Protein AF-A0A914YEC7-F1 (afdb_monomer_lite)

Sequence (116 aa):
MFFNIKWEELFPFAEGLSENDKKRLQAVWELFHSELIFLIKQLLVLRDVYKEPLKKCQVEGCLLTIEPELMFGNLEQLCRISRKFCQSFIQLVEDVQKSGGRYDTTEMVVELFERV

InterPro domains:
  IPR000219 Dbl homology domain [PS50010] (23-116)
  IPR035899 Dbl homology (DH) domain superfamily [G3DSA:1.20.900.10] (12-115)
  IPR035899 Dbl homology (DH) domain superfamily [SSF48065] (12-96)
  IPR040181 Pleckstrin homology domain-containing family G member 5/7 [PTHR13217] (6-113)

Foldseek 3Di:
DPLDDDPCNLCVPLVPDDPVLNVLVVVVVVVLNVLVCCLPVPLCCCVVVPLVVCVVVVVVVPPVVDDSCVVCPCSVVSNVVSVQLNVQLSVLSVVCVVVVVPDDSVVSVVSSVVSD

Organism: NCBI:txid310955

Structure (mmCIF, N/CA/C/O backbone):
data_AF-A0A914YEC7-F1
#
_entry.id   AF-A0A914YEC7-F1
#
loop_
_atom_site.group_PDB
_atom_site.id
_atom_site.type_symbol
_atom_site.label_atom_id
_atom_site.label_alt_id
_atom_site.label_comp_id
_atom_site.label_asym_id
_atom_site.label_entity_id
_atom_site.label_seq_id
_atom_site.pdbx_PDB_ins_code
_atom_site.Cartn_x
_atom_site.Cartn_y
_atom_site.Cartn_z
_atom_site.occupancy
_atom_site.B_iso_or_equiv
_atom_site.auth_seq_id
_atom_site.auth_comp_id
_atom_site.auth_asym_id
_atom_site.auth_atom_id
_atom_site.pdbx_PDB_model_num
ATOM 1 N N . MET A 1 1 ? 4.924 -10.514 5.232 1.00 45.31 1 MET A N 1
ATOM 2 C CA . MET A 1 1 ? 5.402 -9.422 6.109 1.00 45.31 1 MET A CA 1
ATOM 3 C C . MET A 1 1 ? 6.622 -8.805 5.429 1.00 45.31 1 MET A C 1
ATOM 5 O O . MET A 1 1 ? 7.710 -9.341 5.552 1.00 45.31 1 MET A O 1
ATOM 9 N N . PHE A 1 2 ? 6.419 -7.767 4.611 1.00 51.75 2 PHE A N 1
ATOM 10 C CA . PHE A 1 2 ? 7.412 -7.205 3.675 1.00 51.75 2 PHE A CA 1
ATOM 11 C C . PHE A 1 2 ? 8.346 -6.171 4.330 1.00 51.75 2 PHE A C 1
ATOM 13 O O . PHE A 1 2 ? 8.527 -5.073 3.821 1.00 51.75 2 PHE A O 1
ATOM 20 N N . PHE A 1 3 ? 8.887 -6.460 5.513 1.00 53.00 3 PHE A N 1
ATOM 21 C CA . PHE A 1 3 ? 9.559 -5.417 6.299 1.00 53.00 3 PHE A CA 1
ATOM 22 C C . PHE A 1 3 ? 10.959 -5.027 5.812 1.00 53.00 3 PHE A C 1
ATOM 24 O O . PHE A 1 3 ? 11.527 -4.079 6.346 1.00 53.00 3 PHE A O 1
ATOM 31 N N . ASN A 1 4 ? 11.530 -5.741 4.842 1.00 61.44 4 ASN A N 1
ATOM 32 C CA . ASN A 1 4 ? 12.896 -5.492 4.394 1.00 61.44 4 ASN A CA 1
ATOM 33 C C . ASN A 1 4 ? 13.104 -6.022 2.969 1.00 61.44 4 ASN A C 1
ATOM 35 O O . ASN A 1 4 ? 13.824 -6.990 2.768 1.00 61.44 4 ASN A O 1
ATOM 39 N N . ILE A 1 5 ? 12.392 -5.449 1.994 1.00 69.25 5 ILE A N 1
ATOM 40 C CA . ILE A 1 5 ? 12.649 -5.772 0.588 1.00 69.25 5 ILE A CA 1
ATOM 41 C C . ILE A 1 5 ? 13.896 -5.005 0.158 1.00 69.25 5 ILE A C 1
ATOM 43 O O . ILE A 1 5 ? 13.876 -3.770 0.117 1.00 69.25 5 ILE A O 1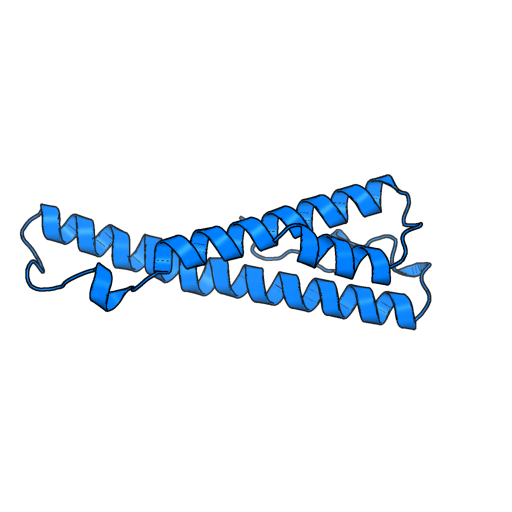
ATOM 47 N N . LYS A 1 6 ? 14.968 -5.735 -0.142 1.00 77.81 6 LYS A N 1
ATOM 48 C CA . LYS A 1 6 ? 16.231 -5.142 -0.576 1.00 77.81 6 LYS A CA 1
ATOM 49 C C . LYS A 1 6 ? 16.242 -4.901 -2.080 1.00 77.81 6 LYS A C 1
ATOM 51 O O . LYS A 1 6 ? 15.594 -5.614 -2.845 1.00 77.81 6 LYS A O 1
ATOM 56 N N . TRP A 1 7 ? 17.000 -3.893 -2.489 1.00 79.44 7 TRP A N 1
ATOM 57 C CA . TRP A 1 7 ? 17.207 -3.545 -3.892 1.00 79.44 7 TRP A CA 1
ATOM 58 C C . TRP A 1 7 ? 17.715 -4.743 -4.707 1.00 79.44 7 TRP A C 1
ATOM 60 O O . TRP A 1 7 ? 17.169 -5.063 -5.764 1.00 79.44 7 TRP A O 1
ATOM 70 N N . GLU A 1 8 ? 18.705 -5.453 -4.168 1.00 78.00 8 GLU A N 1
ATOM 71 C CA . GLU A 1 8 ? 19.386 -6.569 -4.829 1.00 78.00 8 GLU A CA 1
ATOM 72 C C . GLU A 1 8 ? 18.465 -7.780 -5.033 1.00 78.00 8 GLU A C 1
ATOM 74 O O . GLU A 1 8 ? 18.650 -8.555 -5.968 1.00 78.00 8 GLU A O 1
ATOM 79 N N . GLU A 1 9 ? 17.455 -7.934 -4.175 1.00 78.88 9 GLU A N 1
ATOM 80 C CA . GLU A 1 9 ? 16.467 -9.012 -4.272 1.00 78.88 9 GLU A CA 1
ATOM 81 C C . GLU A 1 9 ? 15.438 -8.740 -5.378 1.00 78.88 9 GLU A C 1
ATOM 83 O O . GLU A 1 9 ? 14.974 -9.671 -6.036 1.00 78.88 9 GLU A O 1
ATOM 88 N N . LEU A 1 10 ? 15.086 -7.470 -5.607 1.00 77.19 10 LEU A N 1
ATOM 89 C CA . LEU A 1 10 ? 14.107 -7.086 -6.628 1.00 77.19 10 LEU A CA 1
ATOM 90 C C . LEU A 1 10 ? 14.724 -6.940 -8.018 1.00 77.19 10 LEU A C 1
ATOM 92 O O . LEU A 1 10 ? 14.097 -7.318 -9.011 1.00 77.19 10 LEU A O 1
ATOM 96 N N . PHE A 1 11 ? 15.946 -6.416 -8.096 1.00 78.81 11 PHE A N 1
ATOM 97 C CA . PHE A 1 11 ? 16.591 -6.073 -9.362 1.00 78.81 11 PHE A CA 1
ATOM 98 C C . PHE A 1 11 ? 17.965 -6.745 -9.521 1.00 78.81 11 PHE A C 1
ATOM 100 O O . PHE A 1 11 ? 18.960 -6.056 -9.753 1.00 78.81 11 PHE A O 1
ATOM 107 N N . PRO A 1 12 ? 18.055 -8.091 -9.481 1.00 77.12 12 PRO A N 1
ATOM 108 C CA . PRO A 1 12 ? 19.329 -8.795 -9.675 1.00 77.12 12 PRO A CA 1
ATOM 109 C C . PRO A 1 12 ? 19.930 -8.563 -11.074 1.00 77.12 12 PRO A C 1
ATOM 111 O O . PRO A 1 12 ? 21.120 -8.756 -11.287 1.00 77.12 12 PRO A O 1
ATOM 114 N N . PHE A 1 13 ? 19.116 -8.119 -12.036 1.00 73.94 13 PHE A N 1
ATOM 115 C CA . PHE A 1 13 ? 19.523 -7.795 -13.405 1.00 73.94 13 PHE A CA 1
ATOM 116 C C . PHE A 1 13 ? 20.060 -6.361 -13.573 1.00 73.94 13 PHE A C 1
ATOM 118 O O . PHE A 1 13 ? 20.498 -6.000 -14.667 1.00 73.94 13 PHE A O 1
ATOM 125 N N . ALA A 1 14 ? 20.042 -5.532 -12.521 1.00 75.31 14 ALA A N 1
ATOM 126 C CA . ALA A 1 14 ? 20.411 -4.120 -12.620 1.00 75.31 14 ALA A CA 1
ATOM 127 C C . ALA A 1 14 ? 21.889 -3.884 -12.983 1.00 75.31 14 ALA A C 1
ATOM 129 O O . ALA A 1 14 ? 22.216 -2.815 -13.496 1.00 75.31 14 ALA A O 1
ATOM 130 N N . GLU A 1 15 ? 22.784 -4.856 -12.767 1.00 73.81 15 GLU A N 1
ATOM 131 C CA . GLU A 1 15 ? 24.214 -4.721 -13.093 1.00 73.81 15 GLU A CA 1
ATOM 132 C C . GLU A 1 15 ? 24.474 -4.482 -14.590 1.00 73.81 15 GLU A C 1
ATOM 134 O O . GLU A 1 15 ? 25.416 -3.768 -14.935 1.00 73.81 15 GLU A O 1
ATOM 139 N N . GLY A 1 16 ? 23.615 -5.010 -15.471 1.00 75.44 16 GLY A N 1
ATOM 140 C CA . GLY A 1 16 ? 23.742 -4.880 -16.928 1.00 75.44 16 GLY A CA 1
ATOM 141 C C . GLY A 1 16 ? 23.160 -3.594 -17.529 1.00 75.44 16 GLY A C 1
ATOM 142 O O . GLY A 1 16 ? 23.239 -3.407 -18.742 1.00 75.44 16 GLY A O 1
ATOM 143 N N . LEU A 1 17 ? 22.553 -2.724 -16.715 1.00 79.44 17 LEU A N 1
ATOM 144 C CA . LEU A 1 17 ? 21.865 -1.517 -17.180 1.00 79.44 17 LEU A CA 1
ATOM 145 C C . LEU A 1 17 ? 22.794 -0.301 -17.279 1.00 79.44 17 LEU A C 1
ATOM 147 O O . LEU A 1 17 ? 23.828 -0.218 -16.611 1.00 79.44 17 LEU A O 1
ATOM 151 N N . SER A 1 18 ? 22.387 0.684 -18.085 1.00 85.38 18 SER A N 1
ATOM 152 C CA . SER A 1 18 ? 23.057 1.985 -18.116 1.00 85.38 18 SER A CA 1
ATOM 153 C C . SER A 1 18 ? 22.908 2.708 -16.771 1.00 85.38 18 SER A C 1
ATOM 155 O O . SER A 1 18 ? 21.934 2.511 -16.045 1.00 85.38 18 SER A O 1
ATOM 157 N N . GLU A 1 19 ? 23.840 3.603 -16.439 1.00 85.44 19 GLU A N 1
ATOM 158 C CA . GLU A 1 19 ? 23.773 4.380 -15.190 1.00 85.44 19 GLU A CA 1
ATOM 159 C C . GLU A 1 19 ? 22.500 5.235 -15.076 1.00 85.44 19 GLU A C 1
ATOM 161 O O . GLU A 1 19 ? 21.990 5.456 -13.977 1.00 85.44 19 GLU A O 1
ATOM 166 N N . ASN A 1 20 ? 21.949 5.696 -16.201 1.00 85.06 20 ASN A N 1
ATOM 167 C CA . ASN A 1 20 ? 20.693 6.445 -16.202 1.00 85.06 20 ASN A CA 1
ATOM 168 C C . ASN A 1 20 ? 19.492 5.542 -15.896 1.00 85.06 20 ASN A C 1
ATOM 170 O O . ASN A 1 20 ? 18.614 5.941 -15.132 1.00 85.06 20 ASN A O 1
ATOM 174 N N . ASP A 1 21 ? 19.472 4.323 -16.434 1.00 81.56 21 ASP A N 1
ATOM 175 C CA . ASP A 1 21 ? 18.400 3.355 -16.176 1.00 81.56 21 ASP A CA 1
ATOM 176 C C . ASP A 1 21 ? 18.449 2.835 -14.738 1.00 81.56 21 ASP A C 1
ATOM 178 O O . ASP A 1 21 ? 17.409 2.741 -14.084 1.00 81.56 21 ASP A O 1
ATOM 182 N N . LYS A 1 22 ? 19.653 2.615 -14.191 1.00 82.75 22 LYS A N 1
ATOM 183 C CA . LYS A 1 22 ? 19.836 2.307 -12.764 1.00 82.75 22 LYS A CA 1
ATOM 184 C C . LYS A 1 22 ? 19.264 3.408 -11.875 1.00 82.75 22 LYS A C 1
ATOM 186 O O . LYS A 1 22 ? 18.501 3.109 -10.965 1.00 82.75 22 LYS A O 1
ATOM 191 N N . LYS A 1 23 ? 19.572 4.681 -12.157 1.00 85.69 23 LYS A N 1
ATOM 192 C CA . LYS A 1 23 ? 19.033 5.823 -11.392 1.00 85.69 23 LYS A CA 1
ATOM 193 C C . LYS A 1 23 ? 17.508 5.908 -11.454 1.00 85.69 23 LYS A C 1
ATOM 195 O O . LYS A 1 23 ? 16.881 6.214 -10.444 1.00 85.69 23 LYS A O 1
ATOM 200 N N . ARG A 1 24 ? 16.906 5.635 -12.616 1.00 83.50 24 ARG A N 1
ATOM 201 C CA . ARG A 1 24 ? 15.442 5.613 -12.770 1.00 83.50 24 ARG A CA 1
ATOM 202 C C . ARG A 1 24 ? 14.810 4.493 -11.952 1.00 83.50 24 ARG A C 1
ATOM 204 O O . ARG A 1 24 ? 13.890 4.759 -11.185 1.00 83.50 24 ARG A O 1
ATOM 211 N N . LEU A 1 25 ? 15.336 3.272 -12.058 1.00 83.31 25 LEU A N 1
ATOM 212 C CA . LEU A 1 25 ? 14.864 2.144 -11.252 1.00 83.31 25 LEU A CA 1
ATOM 213 C C . LEU A 1 25 ? 15.045 2.401 -9.755 1.00 83.31 25 LEU A C 1
ATOM 215 O O . LEU A 1 25 ? 14.145 2.092 -8.980 1.00 83.31 25 LEU A O 1
ATOM 219 N N . GLN A 1 26 ? 16.159 3.018 -9.354 1.00 85.25 26 GLN A N 1
ATOM 220 C CA . GLN A 1 26 ? 16.425 3.389 -7.966 1.00 85.25 26 GLN A CA 1
ATOM 221 C C . GLN A 1 26 ? 15.350 4.341 -7.436 1.00 85.25 26 GLN A C 1
ATOM 223 O O . GLN A 1 26 ? 14.777 4.079 -6.386 1.00 85.25 26 GLN A O 1
ATOM 228 N N . ALA A 1 27 ? 15.005 5.392 -8.186 1.00 86.06 27 ALA A N 1
ATOM 229 C CA . ALA A 1 27 ? 13.945 6.321 -7.792 1.00 86.06 27 ALA A CA 1
ATOM 230 C C . ALA A 1 27 ? 12.574 5.627 -7.661 1.00 86.06 27 ALA A C 1
ATOM 232 O O . ALA A 1 27 ? 11.816 5.893 -6.729 1.00 86.06 27 ALA A O 1
ATOM 233 N N . VAL A 1 28 ? 12.268 4.702 -8.576 1.00 84.75 28 VAL A N 1
ATOM 234 C CA . VAL A 1 28 ? 11.036 3.895 -8.558 1.00 84.75 28 VAL A CA 1
ATOM 235 C C . VAL A 1 28 ? 10.996 2.967 -7.341 1.00 84.75 28 VAL A C 1
ATOM 237 O O . VAL A 1 28 ? 9.971 2.870 -6.663 1.00 84.75 28 VAL A O 1
ATOM 240 N N . TRP A 1 29 ? 12.120 2.331 -7.016 1.00 86.44 29 TRP A N 1
ATOM 241 C CA . TRP A 1 29 ? 12.260 1.514 -5.815 1.00 86.44 29 TRP A CA 1
ATOM 242 C C . TRP A 1 29 ? 12.137 2.338 -4.533 1.00 86.44 29 TRP A C 1
ATOM 244 O O . TRP A 1 29 ? 11.422 1.923 -3.625 1.00 86.44 29 TRP A O 1
ATOM 254 N N . GLU A 1 30 ? 12.774 3.508 -4.456 1.00 89.06 30 GLU A N 1
ATOM 255 C CA . GLU A 1 30 ? 12.690 4.405 -3.296 1.00 89.06 30 GLU A CA 1
ATOM 256 C C . GLU A 1 30 ? 11.252 4.870 -3.051 1.00 89.06 30 GLU A C 1
ATOM 258 O O . GLU A 1 30 ? 10.782 4.845 -1.909 1.00 89.06 30 GLU A O 1
ATOM 263 N N . LEU A 1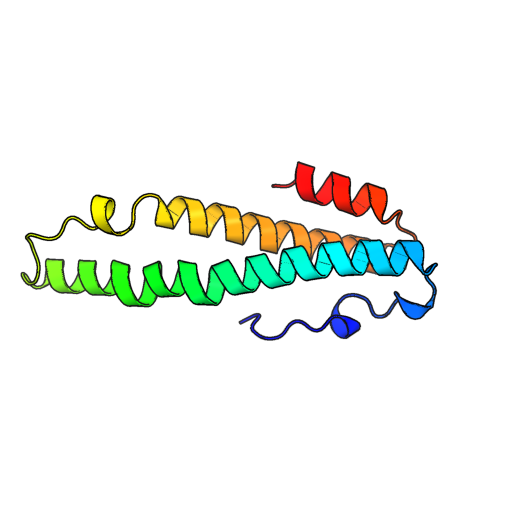 31 ? 10.520 5.209 -4.119 1.00 88.94 31 LEU A N 1
ATOM 264 C CA . LEU A 1 31 ? 9.096 5.532 -4.045 1.00 88.94 31 LEU A CA 1
ATOM 265 C C . LEU A 1 31 ? 8.303 4.372 -3.432 1.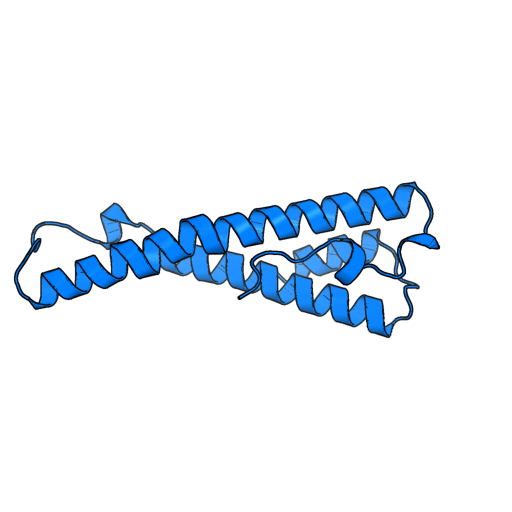00 88.94 31 LEU A C 1
ATOM 267 O O . LEU A 1 31 ? 7.609 4.560 -2.433 1.00 88.94 31 LEU A O 1
ATOM 271 N N . PHE A 1 32 ? 8.452 3.160 -3.969 1.00 89.00 32 PHE A N 1
ATOM 272 C CA . PHE A 1 32 ? 7.783 1.977 -3.427 1.00 89.00 32 PHE A CA 1
ATOM 273 C C . PHE A 1 32 ? 8.164 1.683 -1.982 1.00 89.00 32 PHE A C 1
ATOM 275 O O . PHE A 1 32 ? 7.294 1.402 -1.159 1.00 89.00 32 PHE A O 1
ATOM 282 N N . HIS A 1 33 ? 9.449 1.767 -1.657 1.00 88.94 33 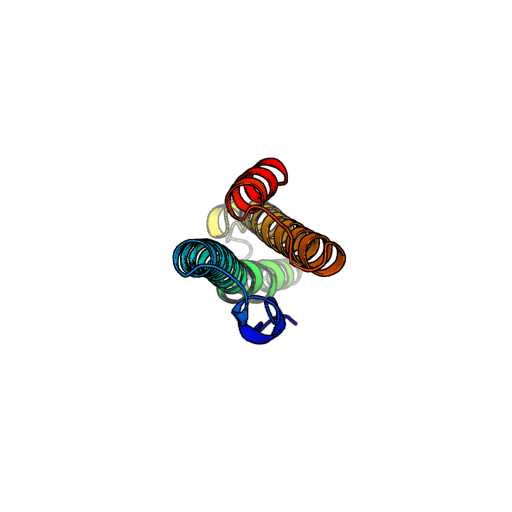HIS A N 1
ATOM 283 C CA . HIS A 1 33 ? 9.938 1.499 -0.317 1.00 88.94 33 HIS A CA 1
ATOM 284 C C . HIS A 1 33 ? 9.348 2.490 0.693 1.00 88.94 33 HIS A C 1
ATOM 286 O O . HIS A 1 33 ? 8.885 2.083 1.761 1.00 88.94 33 HIS A O 1
ATOM 292 N N . SER A 1 34 ? 9.299 3.777 0.337 1.00 91.94 34 SER A N 1
ATOM 293 C CA . SER A 1 34 ? 8.682 4.806 1.177 1.00 91.94 34 SER A CA 1
ATOM 294 C C . SER A 1 34 ? 7.179 4.574 1.371 1.00 91.94 34 SER A C 1
ATOM 296 O O . SER A 1 34 ? 6.705 4.620 2.509 1.00 91.94 34 SER A O 1
ATOM 298 N N . GLU A 1 35 ? 6.448 4.218 0.311 1.00 92.31 35 GLU A N 1
ATOM 299 C CA . GLU A 1 35 ? 5.010 3.934 0.377 1.00 92.31 35 GLU A CA 1
ATOM 300 C C . GLU A 1 35 ? 4.715 2.674 1.204 1.00 92.31 35 GLU A C 1
ATOM 302 O O . GLU A 1 35 ? 3.788 2.639 2.017 1.00 92.31 35 GLU A O 1
ATOM 307 N N . LEU A 1 36 ? 5.550 1.643 1.069 1.00 91.25 36 LEU A N 1
ATOM 308 C CA . LEU A 1 36 ? 5.449 0.413 1.846 1.00 91.25 36 LEU A CA 1
ATOM 309 C C . LEU A 1 36 ? 5.705 0.667 3.337 1.00 91.25 36 LEU A C 1
ATOM 311 O O . LEU A 1 36 ? 4.977 0.148 4.191 1.00 91.25 36 LEU A O 1
ATOM 315 N N . ILE A 1 37 ? 6.713 1.483 3.666 1.00 91.81 37 ILE A N 1
ATOM 316 C CA . ILE A 1 37 ? 6.972 1.918 5.044 1.00 91.81 37 ILE A CA 1
ATOM 317 C C . ILE A 1 37 ? 5.781 2.711 5.574 1.00 91.81 37 ILE A C 1
ATOM 319 O O . ILE A 1 37 ? 5.321 2.420 6.679 1.00 91.81 37 ILE A O 1
ATOM 323 N N . PHE A 1 38 ? 5.262 3.671 4.810 1.00 93.94 38 PHE A N 1
ATOM 324 C CA . PHE A 1 38 ? 4.107 4.475 5.205 1.00 93.94 38 PHE A CA 1
ATOM 325 C C . PHE A 1 38 ? 2.885 3.596 5.500 1.00 93.94 38 PHE A C 1
ATOM 327 O O . PHE A 1 38 ? 2.301 3.680 6.586 1.00 93.94 38 PHE A O 1
ATOM 334 N N . LEU A 1 39 ? 2.567 2.664 4.599 1.00 94.00 39 LEU A N 1
ATOM 335 C CA . LEU A 1 39 ? 1.488 1.702 4.785 1.00 94.00 39 LEU A CA 1
ATOM 336 C C . LEU A 1 39 ? 1.684 0.883 6.065 1.00 94.00 39 LEU A C 1
ATOM 338 O O . LEU A 1 39 ? 0.794 0.843 6.912 1.00 94.00 39 LEU A O 1
ATOM 342 N N . ILE A 1 40 ? 2.832 0.223 6.225 1.00 92.00 40 ILE A N 1
ATOM 343 C CA . ILE A 1 40 ? 3.009 -0.752 7.306 1.00 92.00 40 ILE A CA 1
ATOM 344 C C . ILE A 1 40 ? 3.248 -0.072 8.660 1.00 92.00 40 ILE A C 1
ATOM 346 O O . ILE A 1 40 ? 2.680 -0.499 9.665 1.00 92.00 40 ILE A O 1
ATOM 350 N N . LYS A 1 41 ? 4.108 0.950 8.718 1.00 92.94 41 LYS A N 1
ATOM 351 C CA . LYS A 1 41 ? 4.515 1.594 9.978 1.00 92.94 41 LYS A CA 1
ATOM 352 C C . LYS A 1 41 ? 3.534 2.656 10.454 1.00 92.94 41 LYS A C 1
ATOM 354 O O . LYS A 1 41 ? 3.511 2.914 11.653 1.00 92.94 41 LYS A O 1
ATOM 359 N N . GLN A 1 42 ? 2.763 3.270 9.558 1.00 94.25 42 GLN A N 1
ATOM 360 C CA . GLN A 1 42 ? 1.819 4.321 9.939 1.00 94.25 42 GLN A CA 1
ATOM 361 C C . GLN A 1 42 ? 0.374 3.875 9.753 1.00 94.25 42 GLN A C 1
ATOM 363 O O . GLN A 1 42 ? -0.343 3.744 10.742 1.00 94.25 42 GLN A O 1
ATOM 368 N N . LEU A 1 43 ? -0.059 3.585 8.524 1.00 96.50 43 LEU A N 1
ATOM 369 C CA . LEU A 1 43 ? -1.481 3.349 8.254 1.00 96.50 43 LEU A CA 1
ATOM 370 C C . LEU A 1 43 ? -2.022 2.091 8.949 1.00 96.50 43 LEU A C 1
ATOM 372 O O . LEU A 1 43 ? -3.049 2.149 9.624 1.00 96.50 43 LEU A O 1
ATOM 376 N N . LEU A 1 44 ? -1.322 0.960 8.832 1.00 95.50 44 LEU A N 1
ATOM 377 C CA . LEU A 1 44 ? -1.744 -0.285 9.481 1.00 95.50 44 LEU A CA 1
ATOM 378 C C . LEU A 1 44 ? -1.627 -0.204 11.001 1.00 95.50 44 LEU A C 1
ATOM 380 O O . LEU A 1 44 ? -2.461 -0.766 11.695 1.00 95.50 44 LEU A O 1
ATOM 384 N N . VAL A 1 45 ? -0.660 0.547 11.530 1.00 96.44 45 VAL A N 1
ATOM 385 C CA . VAL A 1 45 ? -0.571 0.794 12.974 1.00 96.44 45 VAL A CA 1
ATOM 386 C C . VAL A 1 45 ? -1.777 1.607 13.449 1.00 96.44 45 VAL A C 1
ATOM 388 O O . VAL A 1 45 ? -2.457 1.197 14.386 1.00 96.44 45 VAL A O 1
ATOM 391 N N . LEU A 1 46 ? -2.112 2.709 12.772 1.00 97.06 46 LEU A N 1
ATOM 392 C CA . LEU A 1 46 ? -3.313 3.496 13.073 1.00 97.06 46 LEU A CA 1
ATOM 393 C C . LEU A 1 46 ? -4.589 2.651 12.995 1.00 97.06 46 LEU A C 1
ATOM 395 O O . LEU A 1 46 ? -5.478 2.802 13.831 1.00 97.06 46 LEU A O 1
ATOM 399 N N . ARG A 1 47 ? -4.678 1.739 12.025 1.00 96.44 47 ARG A N 1
ATOM 400 C CA . ARG A 1 47 ? -5.859 0.894 11.832 1.00 96.44 47 ARG A CA 1
ATOM 401 C C . ARG A 1 47 ? -5.944 -0.221 12.877 1.00 96.44 47 ARG A C 1
ATOM 403 O O . ARG A 1 47 ? -6.929 -0.286 13.602 1.00 96.44 47 ARG A O 1
ATOM 410 N N . ASP A 1 48 ? -4.917 -1.058 12.966 1.00 96.12 48 ASP A N 1
ATOM 411 C CA . ASP A 1 48 ? -4.942 -2.335 13.695 1.00 96.12 48 ASP A CA 1
ATOM 412 C C . ASP A 1 48 ? -4.580 -2.188 15.176 1.00 96.12 48 ASP A C 1
ATOM 414 O O . ASP A 1 48 ? -5.008 -2.986 16.004 1.00 96.12 48 ASP A O 1
ATOM 418 N N . VAL A 1 49 ? -3.776 -1.179 15.527 1.00 96.94 49 VAL A N 1
ATOM 419 C CA . VAL A 1 49 ? -3.301 -0.974 16.908 1.00 96.94 49 VAL A CA 1
ATOM 420 C C . VAL A 1 49 ? -4.120 0.090 17.634 1.00 96.94 49 VAL A C 1
ATOM 422 O O . VAL A 1 49 ? -4.250 0.029 18.853 1.00 96.94 49 VAL A O 1
ATOM 425 N N . TYR A 1 50 ? -4.714 1.040 16.906 1.00 96.06 50 TYR A N 1
ATOM 426 C CA . TYR A 1 50 ? -5.497 2.119 17.510 1.00 96.06 50 TYR A CA 1
ATOM 427 C C . TYR A 1 50 ? -6.988 2.041 17.166 1.00 96.06 50 TYR A C 1
ATOM 429 O O . TYR A 1 50 ? -7.804 1.874 18.072 1.00 96.06 50 TYR A O 1
ATOM 437 N N . LYS A 1 51 ? -7.374 2.131 15.885 1.00 95.88 51 LYS A N 1
ATOM 438 C CA . LYS A 1 51 ? -8.790 2.220 15.480 1.00 95.88 51 LYS A CA 1
ATOM 439 C C . LYS A 1 51 ? -9.585 0.959 15.824 1.00 95.88 51 LYS A C 1
ATOM 441 O O . LYS A 1 51 ? -10.674 1.063 16.386 1.00 95.88 51 LYS A O 1
ATOM 446 N N . GLU A 1 52 ? -9.075 -0.220 15.482 1.00 96.19 52 GLU A N 1
ATOM 447 C CA . GLU A 1 52 ? -9.750 -1.494 15.760 1.00 96.19 52 GLU A CA 1
ATOM 448 C C . GLU A 1 52 ? -9.861 -1.779 17.270 1.00 96.19 52 GLU A C 1
ATOM 450 O O . GLU A 1 52 ? -10.974 -2.054 17.733 1.00 96.19 52 GLU A O 1
ATOM 455 N N . PRO A 1 53 ? -8.793 -1.630 18.079 1.00 96.44 53 PRO A N 1
ATOM 456 C CA . PRO A 1 53 ? -8.899 -1.754 19.531 1.00 96.44 53 PRO A CA 1
ATOM 457 C C . PRO A 1 53 ? -9.823 -0.714 20.167 1.00 96.44 53 PRO A C 1
ATOM 459 O O . PRO A 1 53 ? -10.604 -1.077 21.043 1.00 96.44 53 PRO A O 1
ATOM 462 N N . LEU A 1 54 ? -9.817 0.541 19.697 1.00 96.38 54 LEU A N 1
ATOM 463 C CA . LEU A 1 54 ? -10.766 1.559 20.161 1.00 96.38 54 LEU A CA 1
ATOM 464 C C . LEU A 1 54 ? -12.212 1.104 19.938 1.00 96.38 54 LEU A C 1
ATOM 466 O O . LEU A 1 54 ? -13.008 1.132 20.874 1.00 96.38 54 LEU A O 1
ATOM 470 N N . LYS A 1 55 ? -12.542 0.635 18.727 1.00 94.62 55 LYS A N 1
ATOM 471 C CA . LYS A 1 55 ? -13.880 0.103 18.421 1.00 94.62 55 LYS A CA 1
ATOM 472 C C . LYS A 1 55 ? -14.245 -1.061 19.344 1.00 94.62 55 LYS A C 1
ATOM 474 O O . LYS A 1 55 ? -15.382 -1.144 19.800 1.00 94.62 55 LYS A O 1
ATOM 479 N N . LYS A 1 56 ? -13.291 -1.941 19.661 1.00 95.69 56 LYS A N 1
ATOM 480 C CA . LYS A 1 56 ? -13.513 -3.048 20.602 1.00 95.69 56 LYS A CA 1
ATOM 481 C C . LYS A 1 56 ? -13.817 -2.546 22.019 1.00 95.69 56 LYS A C 1
ATOM 483 O O . LYS A 1 56 ? -14.784 -3.004 22.618 1.00 95.69 56 LYS A O 1
ATOM 488 N N . CYS A 1 57 ? -13.067 -1.564 22.518 1.00 95.94 57 CYS A N 1
ATOM 489 C CA . CYS A 1 57 ? -13.357 -0.922 23.803 1.00 95.94 57 CYS A CA 1
ATOM 490 C C . CYS A 1 57 ? -14.749 -0.268 23.823 1.00 95.94 57 CYS A C 1
ATOM 492 O O . CYS A 1 57 ? -15.430 -0.319 24.844 1.00 95.94 57 CYS A O 1
ATOM 494 N N . GLN A 1 58 ? -15.199 0.295 22.696 1.00 96.31 58 GLN A N 1
ATOM 495 C CA . GLN A 1 58 ? -16.545 0.864 22.567 1.00 96.31 58 GLN A CA 1
ATOM 496 C C . GLN A 1 58 ? -17.650 -0.189 22.643 1.00 96.31 58 GLN A C 1
ATOM 498 O O . GLN A 1 58 ? -18.671 0.052 23.284 1.00 96.31 58 GLN A O 1
ATOM 503 N N . VAL A 1 59 ? -17.436 -1.380 22.078 1.00 95.62 59 VAL A N 1
ATOM 504 C CA . VAL A 1 59 ? -18.364 -2.516 22.245 1.00 95.62 59 VAL A CA 1
ATOM 505 C C . VAL A 1 59 ? -18.476 -2.935 23.717 1.00 95.62 59 VAL A C 1
ATOM 507 O O . VAL A 1 59 ? -19.551 -3.318 24.167 1.00 95.62 59 VAL A O 1
ATOM 510 N N . GLU A 1 60 ? -17.394 -2.805 24.486 1.00 96.25 60 GLU A N 1
ATOM 511 C CA . GLU A 1 60 ? -17.359 -3.072 25.933 1.00 96.25 60 GLU A CA 1
ATOM 512 C C . GLU A 1 60 ? -17.907 -1.902 26.785 1.00 96.25 60 GLU A C 1
ATOM 514 O O . GLU A 1 60 ? -17.903 -1.972 28.013 1.00 96.25 60 GLU A O 1
ATOM 519 N N . GLY A 1 61 ? -18.395 -0.824 26.159 1.00 95.31 61 GLY A N 1
ATOM 520 C CA . GLY A 1 61 ? -18.979 0.336 26.842 1.00 95.31 61 GLY A CA 1
ATOM 521 C C . GLY A 1 61 ? -17.974 1.406 27.284 1.00 95.31 61 GLY A C 1
ATOM 522 O O . GLY A 1 61 ? -18.355 2.361 27.961 1.00 95.31 61 GLY A O 1
ATOM 523 N N . CYS A 1 62 ? -16.701 1.290 26.901 1.00 95.62 62 CYS A N 1
ATOM 524 C CA . CYS A 1 62 ? -15.664 2.284 27.188 1.00 95.62 62 CYS A CA 1
ATOM 525 C C . CYS A 1 62 ? -15.533 3.307 26.044 1.00 95.62 62 CYS A C 1
ATOM 527 O O . CYS A 1 62 ? -15.760 2.983 24.886 1.00 95.62 62 CYS A O 1
ATOM 529 N N . LEU A 1 63 ? -15.088 4.538 26.333 1.00 91.69 63 LEU A N 1
ATOM 530 C CA . LEU A 1 63 ? -14.694 5.529 25.307 1.00 91.69 63 LEU A CA 1
ATOM 531 C C . LEU A 1 63 ? -15.791 5.861 24.260 1.00 91.69 63 LEU A C 1
ATOM 533 O O . LEU A 1 63 ? -15.495 6.197 23.112 1.00 91.69 63 LEU A O 1
ATOM 537 N N . LEU A 1 64 ? -17.068 5.788 24.652 1.00 93.69 64 LEU A N 1
ATOM 538 C CA . LEU A 1 64 ? -18.231 5.987 23.769 1.00 93.69 64 LEU A CA 1
ATOM 539 C C . LEU A 1 64 ? -18.360 7.408 23.196 1.00 93.69 64 LEU A C 1
ATOM 541 O O . LEU A 1 64 ? -19.054 7.610 22.209 1.00 93.69 64 LEU A O 1
ATOM 545 N N . THR A 1 65 ? -17.703 8.393 23.807 1.00 94.75 65 THR A N 1
ATOM 546 C CA . THR A 1 65 ? -17.728 9.794 23.361 1.00 94.75 65 THR A CA 1
ATOM 547 C C . THR A 1 65 ? -16.779 10.080 22.200 1.00 94.75 65 THR A C 1
ATOM 549 O O . THR A 1 65 ? -16.803 11.179 21.654 1.00 94.75 65 THR A O 1
ATOM 552 N N . ILE A 1 66 ? -15.908 9.132 21.846 1.00 94.56 66 ILE A N 1
ATOM 553 C CA . ILE A 1 66 ? -14.924 9.306 20.779 1.00 94.56 66 ILE A CA 1
ATOM 554 C C . ILE A 1 66 ? -15.537 8.850 19.458 1.00 94.56 66 ILE A C 1
ATOM 556 O O . ILE A 1 66 ? -15.929 7.695 19.328 1.00 94.56 66 ILE A O 1
ATOM 560 N N . GLU A 1 67 ? -15.543 9.718 18.450 1.00 94.06 67 GLU A N 1
ATOM 561 C CA . GLU A 1 67 ? -15.962 9.373 17.089 1.00 94.06 67 GLU A CA 1
ATOM 562 C C . GLU A 1 67 ? -14.757 8.874 16.264 1.00 94.06 67 GLU A C 1
ATOM 564 O O . GLU A 1 67 ? -13.887 9.676 15.898 1.00 94.06 67 GLU A O 1
ATOM 569 N N . PRO A 1 68 ? -14.655 7.567 15.934 1.00 91.50 68 PRO A N 1
ATOM 570 C CA . PRO A 1 68 ? -13.487 7.032 15.229 1.00 91.50 68 PRO A CA 1
ATOM 571 C C . PRO A 1 68 ? -13.329 7.599 13.812 1.00 91.50 68 PRO A C 1
ATOM 573 O O . PRO A 1 68 ? -12.217 7.701 13.302 1.00 91.50 68 PRO A O 1
ATOM 576 N N . GLU A 1 69 ? -14.427 7.964 13.157 1.00 90.75 69 GLU A N 1
ATOM 577 C CA . GLU A 1 69 ? -14.403 8.551 11.813 1.00 90.75 69 GLU A CA 1
ATOM 578 C C . GLU A 1 69 ? -13.795 9.955 11.806 1.00 90.75 69 GLU A C 1
ATOM 580 O O . GLU A 1 69 ? -13.045 10.277 10.889 1.00 90.75 69 GLU A O 1
ATOM 585 N N . LEU A 1 70 ? -14.022 10.754 12.852 1.00 94.12 70 LEU A N 1
ATOM 586 C CA . LEU A 1 70 ? -13.389 12.067 12.994 1.00 94.12 70 LEU A CA 1
ATOM 587 C C . LEU A 1 70 ? -11.911 11.950 13.383 1.00 94.12 70 LEU A C 1
ATOM 589 O O . LEU A 1 70 ? -11.083 12.706 12.882 1.00 94.12 70 LEU A O 1
ATOM 593 N N . MET A 1 71 ? -11.567 10.983 14.239 1.00 94.88 71 MET A N 1
ATOM 594 C CA . MET A 1 71 ? -10.187 10.781 14.702 1.00 94.88 71 MET A CA 1
ATOM 595 C C . MET A 1 71 ? -9.264 10.203 13.626 1.00 94.88 71 MET A C 1
ATOM 597 O O . MET A 1 71 ? -8.106 10.602 13.524 1.00 94.88 71 MET A O 1
ATOM 601 N N . PHE A 1 72 ? -9.756 9.245 12.836 1.00 95.62 72 PHE A N 1
ATOM 602 C CA . PHE A 1 72 ? -8.944 8.529 11.845 1.00 95.62 72 PHE A CA 1
ATOM 603 C C . PHE A 1 72 ? -9.250 8.940 10.398 1.00 95.62 72 PHE A C 1
ATOM 605 O O . PHE A 1 72 ? -8.549 8.508 9.484 1.00 95.62 72 PHE A O 1
ATOM 612 N N . GLY A 1 73 ? -10.284 9.751 10.162 1.00 95.00 73 GLY A N 1
ATOM 613 C CA . GLY A 1 73 ? -10.647 10.239 8.834 1.00 95.00 73 GLY A CA 1
ATOM 614 C C . GLY A 1 73 ? -10.839 9.112 7.815 1.00 95.00 73 GLY A C 1
ATOM 615 O O . GLY A 1 73 ? -11.447 8.072 8.082 1.00 95.00 73 GLY A O 1
ATOM 616 N N . ASN A 1 74 ? -10.254 9.294 6.632 1.00 95.25 74 ASN A N 1
ATOM 617 C CA . ASN A 1 74 ? -10.318 8.365 5.502 1.00 95.25 74 ASN A CA 1
ATOM 618 C C . ASN A 1 74 ? -9.296 7.206 5.576 1.00 95.25 74 ASN A C 1
ATOM 620 O O . ASN A 1 74 ? -8.929 6.645 4.541 1.00 95.25 74 ASN A O 1
ATOM 624 N N . LEU A 1 75 ? -8.848 6.817 6.777 1.00 96.38 75 LEU A N 1
ATOM 625 C CA . LEU A 1 75 ? -7.797 5.810 6.989 1.00 96.38 75 LEU A CA 1
ATOM 626 C C . LEU A 1 75 ? -7.997 4.502 6.208 1.00 96.38 75 LEU A C 1
ATOM 628 O O . LEU A 1 75 ? -7.037 3.947 5.679 1.00 96.38 75 LEU A O 1
ATOM 632 N N . GLU A 1 76 ? -9.229 3.998 6.111 1.00 94.06 76 GLU A N 1
ATOM 633 C CA . GLU A 1 76 ? -9.523 2.766 5.363 1.00 94.06 76 GLU A CA 1
ATOM 634 C C . GLU A 1 76 ? -9.270 2.933 3.860 1.00 94.06 76 GLU A C 1
ATOM 636 O O . GLU A 1 76 ? -8.686 2.054 3.222 1.00 94.06 76 GLU A O 1
ATOM 641 N N . GLN A 1 77 ? -9.645 4.087 3.303 1.00 95.56 77 GLN A N 1
ATOM 642 C CA . GLN A 1 77 ? -9.383 4.413 1.906 1.00 95.56 77 GLN A CA 1
ATOM 643 C C . GLN A 1 77 ? -7.882 4.578 1.654 1.00 95.56 77 GLN A C 1
ATOM 645 O O . GLN A 1 77 ? -7.390 4.038 0.664 1.00 95.56 77 GLN A O 1
ATOM 650 N N . LEU A 1 78 ? -7.156 5.249 2.556 1.00 95.88 78 LEU A N 1
ATOM 651 C CA . LEU A 1 78 ? -5.697 5.381 2.471 1.00 95.88 78 LEU A CA 1
ATOM 652 C C . LEU A 1 78 ? -5.013 4.009 2.507 1.00 95.88 78 LEU A C 1
ATOM 654 O O . LEU A 1 78 ? -4.241 3.689 1.608 1.00 95.88 78 LEU A O 1
ATOM 658 N N . CYS A 1 79 ? -5.376 3.143 3.462 1.00 95.50 79 CYS A N 1
ATOM 659 C CA . CYS A 1 79 ? -4.849 1.775 3.527 1.00 95.50 79 CYS A CA 1
ATOM 660 C C . CYS A 1 79 ? -5.094 1.005 2.222 1.00 95.50 79 CYS A C 1
ATOM 662 O O . CYS A 1 79 ? -4.231 0.243 1.784 1.00 95.50 79 CYS A O 1
ATOM 664 N N . ARG A 1 80 ? -6.279 1.168 1.617 1.00 94.69 80 ARG A N 1
ATOM 665 C CA . ARG A 1 80 ? -6.644 0.498 0.363 1.00 94.69 80 ARG A CA 1
ATOM 666 C C . ARG A 1 80 ? -5.802 0.996 -0.809 1.00 94.69 80 ARG A C 1
ATOM 668 O O . ARG A 1 80 ? -5.293 0.167 -1.557 1.00 94.69 80 ARG A O 1
ATOM 675 N N . ILE A 1 81 ? -5.660 2.313 -0.964 1.00 94.00 81 ILE A N 1
ATOM 676 C CA . ILE A 1 81 ? -4.905 2.923 -2.068 1.00 94.00 81 ILE A CA 1
ATOM 677 C C . ILE A 1 81 ? -3.421 2.565 -1.956 1.00 94.00 81 ILE A C 1
ATOM 679 O O . ILE A 1 81 ? -2.875 1.990 -2.895 1.00 94.00 81 ILE A O 1
ATOM 683 N N . SER A 1 82 ? -2.798 2.781 -0.793 1.00 93.44 82 SER A N 1
ATOM 684 C CA . SER A 1 82 ? -1.382 2.453 -0.576 1.00 93.44 82 SER A CA 1
ATOM 685 C C . SER A 1 82 ? -1.093 0.961 -0.768 1.00 93.44 82 SER A C 1
ATOM 687 O O . SER A 1 82 ? -0.075 0.576 -1.342 1.00 93.44 82 SER A O 1
ATOM 689 N N . ARG A 1 83 ? -2.016 0.081 -0.347 1.00 92.56 83 ARG A N 1
ATOM 690 C CA . ARG A 1 83 ? -1.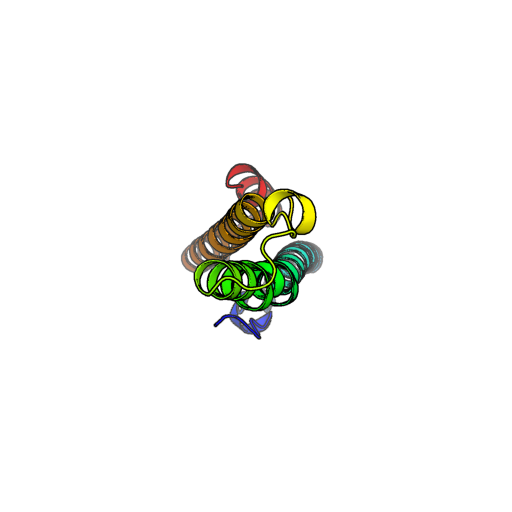890 -1.364 -0.591 1.00 92.56 83 ARG A CA 1
ATOM 691 C C . ARG A 1 83 ? -1.981 -1.700 -2.075 1.00 92.56 83 ARG A C 1
ATOM 693 O O . ARG A 1 83 ? -1.176 -2.503 -2.539 1.00 92.56 83 ARG A O 1
ATOM 700 N N . LYS A 1 84 ? -2.934 -1.103 -2.799 1.00 92.50 84 LYS A N 1
ATOM 701 C CA . LYS A 1 84 ? -3.083 -1.301 -4.246 1.00 92.50 84 LYS A CA 1
ATOM 702 C C . LYS A 1 84 ? -1.816 -0.854 -4.973 1.00 92.50 84 LYS A C 1
ATOM 704 O O . LYS A 1 84 ? -1.297 -1.624 -5.769 1.00 92.50 84 LYS A O 1
ATOM 709 N N . PHE A 1 85 ? -1.269 0.311 -4.625 1.00 91.31 85 PHE A N 1
ATOM 710 C CA . PHE A 1 85 ? 0.005 0.792 -5.162 1.00 91.31 85 PHE A CA 1
ATOM 711 C C . PHE A 1 85 ? 1.133 -0.228 -4.961 1.00 91.31 85 PHE A C 1
ATOM 713 O O . PHE A 1 85 ? 1.782 -0.639 -5.922 1.00 91.31 85 PHE A O 1
ATOM 720 N N . CYS A 1 86 ? 1.319 -0.711 -3.727 1.00 90.56 86 CYS A N 1
ATOM 721 C CA . CYS A 1 86 ? 2.355 -1.700 -3.428 1.00 90.56 86 CYS A CA 1
ATOM 722 C C . CYS A 1 86 ? 2.157 -3.015 -4.204 1.00 90.56 86 CYS A C 1
ATOM 724 O O . CYS A 1 86 ? 3.128 -3.629 -4.635 1.00 90.56 86 CYS A O 1
ATOM 726 N N . GLN A 1 87 ? 0.911 -3.461 -4.383 1.00 90.00 87 GLN A N 1
ATOM 727 C CA . GLN A 1 87 ? 0.593 -4.668 -5.153 1.00 90.00 87 GLN A CA 1
ATOM 728 C C . GLN A 1 87 ? 0.876 -4.488 -6.647 1.00 90.00 87 GLN A C 1
ATOM 730 O O . GLN A 1 87 ? 1.514 -5.356 -7.241 1.00 90.00 87 GLN A O 1
ATOM 735 N N . SER A 1 88 ? 0.457 -3.362 -7.231 1.00 89.50 88 SER A N 1
ATOM 736 C CA . SER A 1 88 ? 0.740 -3.019 -8.628 1.00 89.50 88 SER A CA 1
ATOM 737 C C . SER A 1 88 ? 2.244 -2.961 -8.894 1.00 89.50 88 SER A C 1
ATOM 739 O O . SER A 1 88 ? 2.702 -3.464 -9.917 1.00 89.50 88 SER A O 1
ATOM 741 N N . PHE A 1 89 ? 3.021 -2.419 -7.950 1.00 87.81 89 PHE A N 1
ATOM 742 C CA . PHE A 1 89 ? 4.480 -2.394 -8.039 1.00 87.81 89 PHE A CA 1
ATOM 743 C C . PHE A 1 89 ? 5.090 -3.798 -8.058 1.00 87.81 89 PHE A C 1
ATOM 745 O O . PHE A 1 89 ? 5.917 -4.095 -8.913 1.00 87.81 89 PHE A O 1
ATOM 752 N N . ILE A 1 90 ? 4.680 -4.676 -7.135 1.00 86.00 90 ILE A N 1
ATOM 753 C CA . ILE A 1 90 ? 5.202 -6.051 -7.075 1.00 86.00 90 ILE A CA 1
ATOM 754 C C . ILE A 1 90 ? 4.918 -6.784 -8.391 1.00 86.00 90 ILE A C 1
ATOM 756 O O . ILE A 1 90 ? 5.822 -7.399 -8.948 1.00 86.00 90 ILE A O 1
ATOM 760 N N . GLN A 1 91 ? 3.699 -6.657 -8.923 1.00 86.31 91 GLN A N 1
ATOM 761 C CA . GLN A 1 91 ? 3.332 -7.247 -10.214 1.00 86.31 91 GLN A CA 1
ATOM 762 C C . GLN A 1 91 ? 4.202 -6.716 -11.356 1.00 86.31 91 GLN A C 1
ATOM 764 O O . GLN A 1 91 ? 4.706 -7.498 -12.155 1.00 86.31 91 GLN A O 1
ATOM 769 N N . LEU A 1 92 ? 4.428 -5.401 -11.407 1.00 84.25 92 LEU A N 1
ATOM 770 C CA . LEU A 1 92 ? 5.289 -4.789 -12.416 1.00 84.25 92 LEU A CA 1
ATOM 771 C C . LEU A 1 92 ? 6.725 -5.331 -12.343 1.00 84.25 92 LEU A C 1
ATOM 773 O O . LEU A 1 92 ? 7.312 -5.659 -13.371 1.00 84.25 92 LEU A O 1
ATOM 777 N N . VAL A 1 93 ? 7.292 -5.466 -11.140 1.00 80.75 93 VAL A N 1
ATOM 778 C CA . VAL A 1 93 ? 8.639 -6.036 -10.973 1.00 80.75 93 VAL A CA 1
ATOM 779 C C . VAL A 1 93 ? 8.685 -7.492 -11.439 1.00 80.75 93 VAL A C 1
ATOM 781 O O . VAL A 1 93 ? 9.619 -7.873 -12.144 1.00 80.75 93 VAL A O 1
ATOM 784 N N . GLU A 1 94 ? 7.677 -8.300 -11.106 1.00 83.06 94 GLU A N 1
ATOM 785 C CA . GLU A 1 94 ? 7.577 -9.684 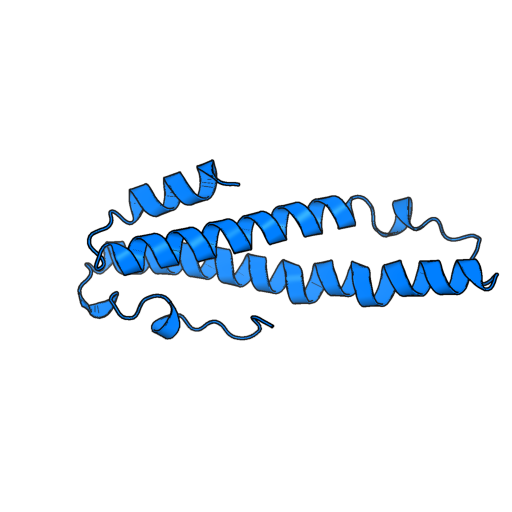-11.586 1.00 83.06 94 GLU A CA 1
ATOM 786 C C . GLU A 1 94 ? 7.498 -9.763 -13.121 1.00 83.06 94 GLU A C 1
ATOM 788 O O . GLU A 1 94 ? 8.125 -10.633 -13.731 1.00 83.06 94 GLU A O 1
ATOM 793 N N . ASP A 1 95 ? 6.755 -8.858 -13.761 1.00 82.62 95 ASP A N 1
ATOM 794 C CA . ASP A 1 95 ? 6.619 -8.792 -15.222 1.00 82.62 95 ASP A CA 1
ATOM 795 C C . ASP A 1 95 ? 7.954 -8.427 -15.898 1.00 82.62 95 ASP A C 1
ATOM 797 O O . ASP A 1 95 ? 8.358 -9.038 -16.897 1.00 82.62 95 ASP A O 1
ATOM 801 N N . VAL A 1 96 ? 8.703 -7.498 -15.305 1.00 77.69 96 VAL A N 1
ATOM 802 C CA . VAL A 1 96 ? 10.036 -7.089 -15.779 1.00 77.69 96 VAL A CA 1
ATOM 803 C C . VAL A 1 96 ? 11.056 -8.217 -15.614 1.00 77.69 96 VAL A C 1
ATOM 805 O O . VAL A 1 96 ? 11.857 -8.469 -16.521 1.00 77.69 96 VAL A O 1
ATOM 808 N N . GLN A 1 97 ? 11.000 -8.946 -14.495 1.00 76.81 97 GLN A N 1
ATOM 809 C CA . GLN A 1 97 ? 11.842 -10.122 -14.265 1.00 76.81 97 GLN A CA 1
ATOM 810 C C . GLN A 1 97 ? 11.571 -11.224 -15.302 1.00 76.81 97 GLN A C 1
ATOM 812 O O . GLN A 1 97 ? 12.517 -11.771 -15.874 1.00 76.81 97 GLN A O 1
ATOM 817 N N . LYS A 1 98 ? 10.297 -11.512 -15.614 1.00 79.38 98 LYS A N 1
ATOM 818 C CA . LYS A 1 98 ? 9.915 -12.480 -16.666 1.00 79.38 98 LYS A CA 1
ATOM 819 C C . LYS A 1 98 ? 10.396 -12.063 -18.056 1.00 79.38 98 LYS A C 1
ATOM 821 O O . LYS A 1 98 ? 10.720 -12.920 -18.874 1.00 79.38 98 LYS A O 1
ATOM 826 N N . SER A 1 99 ? 10.475 -10.759 -18.307 1.00 74.25 99 SER A N 1
ATOM 827 C CA . SER A 1 99 ? 10.927 -10.181 -19.579 1.00 74.25 99 SER A CA 1
ATOM 828 C C . SER A 1 99 ? 12.457 -10.182 -19.745 1.00 74.25 99 SER A C 1
ATOM 830 O O . SER A 1 99 ? 12.978 -9.670 -20.737 1.00 74.25 99 SER A O 1
ATOM 832 N N . GLY A 1 100 ? 13.202 -10.750 -18.787 1.00 66.75 100 GLY A N 1
ATOM 833 C CA . GLY A 1 100 ? 14.659 -10.881 -18.857 1.00 66.75 100 GLY A CA 1
ATOM 834 C C . GLY A 1 100 ? 15.408 -9.550 -18.755 1.00 66.75 100 GLY A C 1
ATOM 835 O O . GLY A 1 100 ? 16.487 -9.416 -19.327 1.00 66.75 100 GLY A O 1
ATOM 836 N N . GLY A 1 101 ? 14.829 -8.548 -18.082 1.00 63.00 101 GLY A N 1
ATOM 837 C CA . GLY A 1 101 ? 15.455 -7.232 -17.894 1.00 63.00 101 GLY A CA 1
ATOM 838 C C . GLY A 1 101 ? 15.501 -6.358 -19.153 1.00 63.00 101 GLY A C 1
ATOM 839 O O . GLY A 1 101 ? 16.132 -5.303 -19.148 1.00 63.00 101 GLY A O 1
ATOM 840 N N . ARG A 1 102 ? 14.831 -6.769 -20.237 1.00 64.19 102 ARG A N 1
ATOM 841 C CA . ARG A 1 102 ? 14.731 -6.009 -21.488 1.00 64.19 102 ARG A CA 1
ATOM 842 C C . ARG A 1 102 ? 13.488 -5.116 -21.455 1.00 64.19 102 ARG A C 1
ATOM 844 O O . ARG A 1 102 ? 12.554 -5.329 -22.217 1.00 64.19 102 ARG A O 1
ATOM 851 N N . TYR A 1 103 ? 13.464 -4.170 -20.521 1.00 67.44 103 TYR A N 1
ATOM 852 C CA . TYR A 1 103 ? 12.331 -3.270 -20.300 1.00 67.44 103 TYR A CA 1
ATOM 853 C C . TYR A 1 103 ? 12.803 -1.818 -20.319 1.00 67.44 103 TYR A C 1
ATOM 855 O O . TYR A 1 103 ? 13.846 -1.508 -19.736 1.00 67.44 103 TYR A O 1
ATOM 863 N N . ASP A 1 104 ? 12.054 -0.929 -20.972 1.00 74.94 104 ASP A N 1
ATOM 864 C CA . ASP A 1 104 ? 12.310 0.504 -20.848 1.00 74.94 104 ASP A CA 1
ATOM 865 C C . ASP A 1 104 ? 11.874 0.966 -19.455 1.00 74.94 104 ASP A C 1
ATOM 867 O O . ASP A 1 104 ? 10.702 0.912 -19.081 1.00 74.94 104 ASP A O 1
ATOM 871 N N . THR A 1 105 ? 12.833 1.445 -18.669 1.00 70.81 105 THR A N 1
ATOM 872 C CA . THR A 1 105 ? 12.577 1.968 -17.322 1.00 70.81 105 THR A CA 1
ATOM 873 C C . THR A 1 105 ? 11.581 3.130 -17.323 1.00 70.81 105 THR A C 1
ATOM 875 O O . THR A 1 105 ? 10.912 3.362 -16.317 1.00 70.81 105 THR A O 1
ATOM 878 N N . THR A 1 106 ? 11.436 3.833 -18.449 1.00 77.12 106 THR A N 1
ATOM 879 C CA . THR A 1 106 ? 10.428 4.883 -18.633 1.00 77.12 106 THR A CA 1
ATOM 880 C C . THR A 1 106 ? 9.024 4.295 -18.777 1.00 77.12 106 THR A C 1
ATOM 882 O O . THR A 1 106 ? 8.105 4.760 -18.103 1.00 77.12 106 THR A O 1
ATOM 885 N N . GLU A 1 107 ? 8.853 3.245 -19.586 1.00 78.06 107 GLU A N 1
ATOM 886 C CA . GLU A 1 107 ? 7.578 2.523 -19.715 1.00 78.06 107 GLU A CA 1
ATOM 887 C C . GLU A 1 107 ? 7.145 1.911 -18.379 1.00 78.06 107 GLU A C 1
ATOM 889 O O . GLU A 1 107 ? 5.976 2.013 -18.014 1.00 78.06 107 GLU A O 1
ATOM 894 N N . MET A 1 108 ? 8.087 1.383 -17.584 1.00 74.25 108 MET A N 1
ATOM 895 C CA . MET A 1 108 ? 7.788 0.887 -16.232 1.00 74.25 108 MET A CA 1
ATOM 896 C C . MET A 1 108 ? 7.152 1.959 -15.345 1.00 74.25 108 MET A C 1
ATOM 898 O O . MET A 1 108 ? 6.190 1.688 -14.628 1.00 74.25 108 MET A O 1
ATOM 902 N N . VAL A 1 109 ? 7.696 3.179 -15.368 1.00 73.62 109 VAL A N 1
ATOM 903 C CA . VAL A 1 109 ? 7.159 4.293 -14.576 1.00 73.62 109 VAL A CA 1
ATOM 904 C C . VAL A 1 109 ? 5.743 4.623 -15.033 1.00 73.62 109 VAL A C 1
ATOM 906 O O . VAL A 1 109 ? 4.858 4.764 -14.193 1.00 73.62 109 VAL A O 1
ATOM 909 N N . VAL A 1 110 ? 5.520 4.723 -16.345 1.00 80.69 110 VAL A N 1
ATOM 910 C CA . VAL A 1 110 ? 4.197 5.031 -16.906 1.00 80.69 110 VAL A CA 1
ATOM 911 C C . VAL A 1 110 ? 3.179 3.967 -16.493 1.00 80.69 110 VAL A C 1
ATOM 913 O O . VAL A 1 110 ? 2.149 4.308 -15.913 1.00 80.69 110 VAL A O 1
ATOM 916 N N . GLU A 1 111 ? 3.499 2.686 -16.675 1.00 79.06 111 GLU A N 1
ATOM 917 C CA . GLU A 1 111 ? 2.604 1.588 -16.300 1.00 79.06 111 GLU A CA 1
ATOM 918 C C . GLU A 1 111 ? 2.298 1.544 -14.804 1.00 79.06 111 GLU A C 1
ATOM 920 O O . GLU A 1 111 ? 1.171 1.236 -14.410 1.00 79.06 111 GLU A O 1
ATOM 925 N N . LEU A 1 112 ? 3.280 1.856 -13.953 1.00 75.94 112 LEU A N 1
ATOM 926 C CA . LEU A 1 112 ? 3.064 1.918 -12.512 1.00 75.94 112 LEU A CA 1
ATOM 927 C C . LEU A 1 112 ? 1.952 2.917 -12.177 1.00 75.94 112 LEU A C 1
ATOM 929 O O . LEU A 1 112 ? 1.048 2.589 -11.411 1.00 75.94 112 LEU A O 1
ATOM 933 N N . PHE A 1 113 ? 2.012 4.118 -12.755 1.00 75.00 113 PHE A N 1
ATOM 934 C CA . PHE A 1 113 ? 1.042 5.176 -12.479 1.00 75.00 113 PHE A CA 1
ATOM 935 C C . PHE A 1 113 ? -0.311 4.944 -13.157 1.00 75.00 113 PHE A C 1
ATOM 937 O O . PHE A 1 113 ? -1.324 5.378 -12.618 1.00 75.00 113 PHE A O 1
ATOM 944 N N . GLU A 1 114 ? -0.367 4.223 -14.278 1.00 80.19 114 GLU A N 1
ATOM 945 C CA . GLU A 1 114 ? -1.637 3.833 -14.907 1.00 80.19 114 GLU A CA 1
ATOM 946 C C . GLU A 1 114 ? -2.391 2.741 -14.125 1.00 80.19 114 GLU A C 1
ATOM 948 O O . GLU A 1 114 ? -3.621 2.669 -14.180 1.00 80.19 114 GLU A O 1
ATOM 953 N N . ARG A 1 115 ? -1.681 1.886 -13.373 1.00 69.94 115 ARG A N 1
ATOM 954 C CA . ARG A 1 115 ? -2.281 0.783 -12.592 1.00 69.94 115 ARG A CA 1
ATOM 955 C C . ARG A 1 115 ? -2.867 1.225 -11.234 1.00 69.94 115 ARG A C 1
ATOM 957 O O . ARG A 1 115 ? -3.586 0.440 -10.597 1.00 69.94 115 ARG A O 1
ATOM 964 N N . VAL A 1 116 ? -2.556 2.431 -10.755 1.00 58.34 116 VAL A N 1
ATOM 965 C CA . VAL A 1 116 ? -2.893 2.941 -9.403 1.00 58.34 116 VAL A CA 1
ATOM 966 C C . VAL A 1 116 ? -4.222 3.679 -9.411 1.00 58.34 116 VAL A C 1
ATOM 968 O O . VAL A 1 116 ? -5.124 3.207 -8.670 1.00 58.34 116 VAL A O 1
#

pLDDT: mean 85.28, std 11.02, range [45.31, 97.06]

Secondary structure (DSSP, 8-state):
--TT--HHHH-TTGGGS-HHHHHHHHHHHHHHHHHHHIIIIIIHHIIIIIIHHHHHHHHTT-STT--HHHHHTTHHHHHHHHHHHHHHHHHHHHHHHHTTT---HHHHHHHHHH--

Radius of gyration: 18.68 Å; chains: 1; bounding box: 43×24×49 Å